Protein AF-A0A7W8JV17-F1 (afdb_monomer_lite)

Sequence (139 aa):
MLAFIELVRTSRPLTRAEVWFVRLPLSVFTGWITVAPIANIAFALRSSGVRDLGLAETTWAWAALMFAAATLIGVAMTRFSEGNAWYAGTVVWALIGIVVANVVREPNLTVAIAAGAAGLVALSPLAGTTMTRLTPAAK

Structure (mmCIF, N/CA/C/O backbone):
data_AF-A0A7W8JV17-F1
#
_entry.id   AF-A0A7W8JV17-F1
#
loop_
_atom_site.group_PDB
_atom_site.id
_atom_site.type_symbol
_atom_site.label_atom_id
_atom_site.label_alt_id
_atom_site.label_comp_id
_atom_site.label_asym_id
_atom_site.label_entity_id
_atom_site.label_seq_id
_atom_site.pdbx_PDB_ins_code
_atom_site.Cartn_x
_atom_site.Cartn_y
_atom_site.Cartn_z
_atom_site.occupancy
_atom_site.B_iso_or_equiv
_atom_site.auth_seq_id
_atom_site.auth_comp_id
_atom_site.auth_asym_id
_atom_site.auth_atom_id
_atom_site.pdbx_PDB_model_num
ATOM 1 N N . MET A 1 1 ? -12.059 8.325 0.965 1.00 64.75 1 MET A N 1
ATOM 2 C CA . MET A 1 1 ? -10.963 8.329 1.961 1.00 64.75 1 MET A CA 1
ATOM 3 C C . MET A 1 1 ? -11.422 8.825 3.333 1.00 64.75 1 MET A C 1
ATOM 5 O O . MET A 1 1 ? -11.155 8.134 4.302 1.00 64.75 1 MET A O 1
ATOM 9 N N . LEU A 1 2 ? -12.171 9.933 3.436 1.00 69.69 2 LEU A N 1
ATOM 10 C CA . LEU A 1 2 ? -12.694 10.432 4.724 1.00 69.69 2 LEU A CA 1
ATOM 11 C C . LEU A 1 2 ? -13.575 9.413 5.473 1.00 69.69 2 LEU A C 1
ATOM 13 O O . LEU A 1 2 ? -13.273 9.094 6.615 1.00 69.69 2 LEU A O 1
ATOM 17 N N . ALA A 1 3 ? -14.555 8.800 4.800 1.00 73.81 3 ALA A N 1
ATOM 18 C CA . ALA A 1 3 ? -15.408 7.766 5.405 1.00 73.81 3 ALA A CA 1
ATOM 19 C C . ALA A 1 3 ? -14.625 6.532 5.908 1.00 73.81 3 ALA A C 1
ATOM 21 O O . ALA A 1 3 ? -14.981 5.916 6.907 1.00 73.81 3 ALA A O 1
ATOM 22 N N . PHE A 1 4 ? -13.526 6.176 5.233 1.00 77.81 4 PHE A N 1
ATOM 23 C CA . PHE A 1 4 ? -12.642 5.099 5.685 1.00 77.81 4 PHE A CA 1
ATOM 24 C C . PHE A 1 4 ? -11.891 5.495 6.960 1.00 77.81 4 PHE A C 1
ATOM 26 O O . PHE A 1 4 ? -11.800 4.697 7.888 1.00 77.81 4 PHE A O 1
ATOM 33 N N . ILE A 1 5 ? -11.393 6.732 7.027 1.00 74.25 5 ILE A N 1
ATOM 34 C CA . ILE A 1 5 ? -10.710 7.254 8.214 1.00 74.25 5 ILE A CA 1
ATOM 35 C C . ILE A 1 5 ? -11.678 7.313 9.402 1.00 74.25 5 ILE A C 1
ATOM 37 O O . ILE A 1 5 ? -11.304 6.878 10.486 1.00 74.25 5 ILE A O 1
ATOM 41 N N . GLU A 1 6 ? -12.921 7.761 9.208 1.00 79.31 6 GLU A N 1
ATOM 42 C CA . GLU A 1 6 ? -13.950 7.739 10.260 1.00 79.31 6 GLU A CA 1
ATOM 43 C C . GLU A 1 6 ? -14.258 6.325 10.753 1.00 79.31 6 GLU A C 1
ATOM 45 O O . GLU A 1 6 ? -14.312 6.096 11.960 1.00 79.31 6 GLU A O 1
ATOM 50 N N . LEU A 1 7 ? -14.405 5.357 9.841 1.00 79.00 7 LEU A N 1
ATOM 51 C CA . LEU A 1 7 ? -14.635 3.962 10.220 1.00 79.00 7 LEU A CA 1
ATOM 52 C C . LEU A 1 7 ? -13.456 3.397 11.022 1.00 79.00 7 LEU A C 1
ATOM 54 O O . LEU A 1 7 ? -13.647 2.658 11.984 1.00 79.00 7 LEU A O 1
ATOM 58 N N . VAL A 1 8 ? -12.226 3.715 10.616 1.00 76.19 8 VAL A N 1
ATOM 59 C CA . VAL A 1 8 ? -11.017 3.189 11.259 1.00 76.19 8 VAL A CA 1
ATOM 60 C C . VAL A 1 8 ? -10.756 3.843 12.614 1.00 76.19 8 VAL A C 1
ATOM 62 O O . VAL A 1 8 ? -10.295 3.147 13.514 1.00 76.19 8 VAL A O 1
ATOM 65 N N . ARG A 1 9 ? -11.077 5.131 12.763 1.00 77.81 9 ARG A N 1
ATOM 66 C CA . ARG A 1 9 ? -10.897 5.909 14.000 1.00 77.81 9 ARG A CA 1
ATOM 67 C C . ARG A 1 9 ? -12.121 5.898 14.912 1.00 77.81 9 ARG A C 1
ATOM 69 O O . ARG A 1 9 ? -12.171 6.651 15.881 1.00 77.81 9 ARG A O 1
ATOM 76 N N . THR A 1 10 ? -13.139 5.097 14.597 1.00 79.00 10 THR A N 1
ATOM 77 C CA . THR A 1 10 ? -14.343 5.052 15.422 1.00 79.00 10 THR A CA 1
ATOM 78 C C . THR A 1 10 ? -14.010 4.514 16.816 1.00 79.00 10 THR A C 1
ATOM 80 O O . THR A 1 10 ? -13.436 3.436 16.964 1.00 79.00 10 THR A O 1
ATOM 83 N N . SER A 1 11 ? -14.391 5.259 17.857 1.00 72.38 11 SER A N 1
ATOM 84 C CA . SER A 1 11 ? -14.219 4.841 19.259 1.00 72.38 11 SER A CA 1
ATOM 85 C C . SER A 1 11 ? -15.259 3.804 19.699 1.00 72.38 11 SER A C 1
ATOM 87 O O . SER A 1 11 ? -15.188 3.270 20.805 1.00 72.38 11 SER A O 1
ATOM 89 N N . ARG A 1 12 ? -16.251 3.525 18.843 1.00 85.50 12 ARG A N 1
ATOM 90 C CA . ARG A 1 12 ? -17.274 2.503 19.065 1.00 85.50 12 ARG A CA 1
ATOM 91 C C . ARG A 1 12 ? -16.646 1.106 18.955 1.00 85.50 12 ARG A C 1
ATOM 93 O O . ARG A 1 12 ? -15.968 0.825 17.966 1.00 85.50 12 ARG A O 1
ATOM 100 N N . PRO A 1 13 ? -16.940 0.181 19.886 1.00 80.94 13 PRO A N 1
ATOM 101 C CA . PRO A 1 13 ? -16.577 -1.217 19.705 1.00 80.94 13 PRO A CA 1
ATOM 102 C C . PRO A 1 13 ? -17.344 -1.806 18.513 1.00 80.94 13 PRO A C 1
ATOM 104 O O . PRO A 1 13 ? -18.573 -1.765 18.468 1.00 80.94 13 PRO A O 1
ATOM 107 N N . LEU A 1 14 ? -16.606 -2.347 17.542 1.00 85.00 14 LEU A N 1
ATOM 108 C CA . LEU A 1 14 ? -17.171 -3.023 16.376 1.00 85.00 14 LEU A CA 1
ATOM 109 C C . LEU A 1 14 ? -17.485 -4.486 16.703 1.00 85.00 14 LEU A C 1
ATOM 111 O O . LEU A 1 14 ? -16.692 -5.190 17.331 1.00 85.00 14 LEU A O 1
ATOM 115 N N . THR A 1 15 ? -18.622 -4.965 16.217 1.00 91.75 15 THR A N 1
ATOM 116 C CA . THR A 1 15 ? -18.974 -6.386 16.230 1.00 91.75 15 THR A CA 1
ATOM 117 C C . THR A 1 15 ? -18.083 -7.178 15.269 1.00 91.75 15 THR A C 1
ATOM 119 O O . THR A 1 15 ? -17.525 -6.641 14.309 1.00 91.75 15 THR A O 1
ATOM 122 N N . ARG A 1 16 ? -17.974 -8.500 15.475 1.00 90.12 16 ARG A N 1
ATOM 123 C CA . ARG A 1 16 ? -17.222 -9.378 14.557 1.00 90.12 16 ARG A CA 1
ATOM 124 C C . ARG A 1 16 ? -17.738 -9.284 13.118 1.00 90.12 16 ARG A C 1
ATOM 126 O O . ARG A 1 16 ? -16.933 -9.283 12.193 1.00 90.12 16 ARG A O 1
ATOM 133 N N . ALA A 1 17 ? -19.054 -9.176 12.940 1.00 93.31 17 ALA A N 1
ATOM 134 C CA . ALA A 1 17 ? -19.662 -9.019 11.625 1.00 93.31 17 ALA A CA 1
ATOM 135 C C . ALA A 1 17 ? -19.223 -7.706 10.956 1.00 93.31 17 ALA A C 1
ATOM 137 O O . ALA A 1 17 ? -18.770 -7.730 9.817 1.00 93.31 17 ALA A O 1
ATOM 138 N N . GLU A 1 18 ? -19.255 -6.576 11.668 1.00 90.00 18 GLU A N 1
ATOM 139 C CA . GLU A 1 18 ? -18.788 -5.290 11.127 1.00 90.00 18 GLU A CA 1
ATOM 140 C C . GLU A 1 18 ? -17.296 -5.319 10.767 1.00 90.00 18 GLU A C 1
ATOM 142 O O . GLU A 1 18 ? -16.888 -4.760 9.749 1.00 90.00 18 GLU A O 1
ATOM 147 N N . VAL A 1 19 ? -16.463 -6.009 11.552 1.00 89.00 19 VAL A N 1
ATOM 148 C CA . VAL A 1 19 ? -15.038 -6.161 11.225 1.00 89.00 19 VAL A CA 1
ATOM 149 C C . VAL A 1 19 ? -14.848 -6.918 9.907 1.00 89.00 19 VAL A C 1
ATOM 151 O O . VAL A 1 19 ? -14.113 -6.442 9.042 1.00 89.00 19 VAL A O 1
ATOM 154 N N . TRP A 1 20 ? -15.514 -8.062 9.736 1.00 91.00 20 TRP A N 1
ATOM 155 C CA . TRP A 1 20 ? -15.327 -8.929 8.567 1.00 91.00 20 TRP A CA 1
ATOM 156 C C . TRP A 1 20 ? -16.041 -8.448 7.305 1.00 91.00 20 TRP A C 1
ATOM 158 O O . TRP A 1 20 ? -15.507 -8.626 6.216 1.00 91.00 20 TRP A O 1
ATOM 168 N N . PHE A 1 21 ? -17.217 -7.833 7.432 1.00 93.25 21 PHE A N 1
ATOM 169 C CA . PHE A 1 21 ? -18.045 -7.449 6.285 1.00 93.25 21 PHE A CA 1
ATOM 170 C C . PHE A 1 21 ? -17.969 -5.964 5.931 1.00 93.25 21 PHE A C 1
ATOM 172 O O . PHE A 1 21 ? -18.354 -5.590 4.828 1.00 93.25 21 PHE A O 1
ATOM 179 N N . VAL A 1 22 ? -17.452 -5.114 6.824 1.00 89.81 22 VAL A N 1
ATOM 180 C CA . VAL A 1 22 ? -17.339 -3.669 6.570 1.00 89.81 22 VAL A CA 1
ATOM 181 C C . VAL A 1 22 ? -15.885 -3.228 6.630 1.00 89.81 22 VAL A C 1
ATOM 183 O O . VAL A 1 22 ? -15.331 -2.782 5.625 1.00 89.81 22 VAL A O 1
ATOM 186 N N . ARG A 1 23 ? -15.228 -3.385 7.786 1.00 87.75 23 ARG A N 1
ATOM 187 C CA . ARG A 1 23 ? -13.877 -2.846 7.989 1.00 87.75 23 ARG A CA 1
ATOM 188 C C . ARG A 1 23 ? -12.857 -3.509 7.080 1.00 87.75 23 ARG A C 1
ATOM 190 O O . ARG A 1 23 ? -12.095 -2.794 6.433 1.00 87.75 23 ARG A O 1
ATOM 197 N N . LEU A 1 24 ? -12.819 -4.837 7.025 1.00 90.88 24 LEU A N 1
ATOM 198 C CA . LEU A 1 24 ? -11.837 -5.554 6.215 1.00 90.88 24 LEU A CA 1
ATOM 199 C C . LEU A 1 24 ? -12.021 -5.268 4.716 1.00 90.88 24 LEU A C 1
ATOM 201 O O . LEU A 1 24 ? -11.055 -4.788 4.119 1.00 90.88 24 LEU A O 1
ATOM 205 N N . PRO A 1 25 ? -13.211 -5.449 4.104 1.00 91.75 25 PRO A N 1
ATOM 206 C CA . PRO A 1 25 ? -13.393 -5.190 2.679 1.00 91.75 25 PRO A CA 1
ATOM 207 C C . PRO A 1 25 ? -13.084 -3.742 2.312 1.00 91.75 25 PRO A C 1
ATOM 209 O O . PRO A 1 25 ? -12.408 -3.494 1.317 1.00 91.75 25 PRO A O 1
ATOM 212 N N . LEU A 1 26 ? -13.488 -2.781 3.150 1.00 90.62 26 LEU A N 1
ATOM 213 C CA . LEU A 1 26 ? -13.191 -1.372 2.911 1.00 90.62 26 LEU A CA 1
ATOM 214 C C . LEU A 1 26 ? -11.693 -1.063 3.047 1.00 90.62 26 LEU A C 1
ATOM 216 O O . LEU A 1 26 ? -11.170 -0.257 2.282 1.00 90.62 26 LEU A O 1
ATOM 220 N N . SER A 1 27 ? -10.990 -1.708 3.983 1.00 90.88 27 SER A N 1
ATOM 221 C CA . SER A 1 27 ? -9.534 -1.560 4.144 1.00 90.88 27 SER A CA 1
ATOM 222 C C . SER A 1 27 ? -8.775 -2.094 2.939 1.00 90.88 27 SER A C 1
ATOM 224 O O . SER A 1 27 ? -7.870 -1.423 2.448 1.00 90.88 27 SER A O 1
ATOM 226 N N . VAL A 1 28 ? -9.173 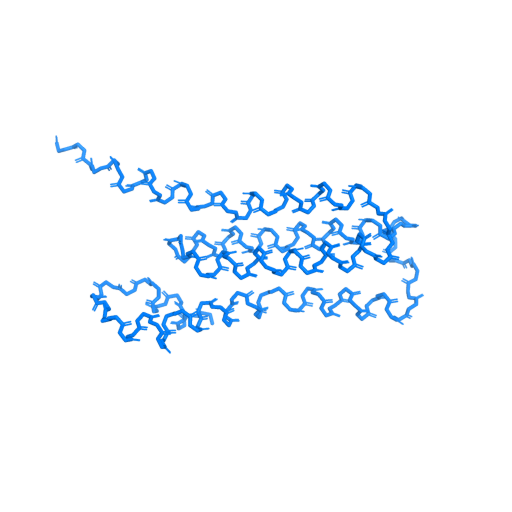-3.269 2.445 1.00 91.81 28 VAL A N 1
ATOM 227 C CA . VAL A 1 28 ? -8.585 -3.882 1.250 1.00 91.81 28 VAL A CA 1
ATOM 228 C C . VAL A 1 28 ? -8.890 -3.040 0.018 1.00 91.81 28 VAL A C 1
ATOM 230 O O . VAL A 1 28 ? -7.983 -2.678 -0.722 1.00 91.81 28 VAL A O 1
ATOM 233 N N . PHE A 1 29 ? -10.146 -2.637 -0.174 1.00 91.25 29 PHE A N 1
ATOM 234 C CA . PHE A 1 29 ? -10.523 -1.780 -1.293 1.00 91.25 29 PHE A CA 1
ATOM 235 C C . PHE A 1 29 ? -9.750 -0.460 -1.271 1.00 91.25 29 PHE A C 1
ATOM 237 O O . PHE A 1 29 ? -9.172 -0.073 -2.283 1.00 91.25 29 PHE A O 1
ATOM 244 N N . THR A 1 30 ? -9.671 0.191 -0.105 1.00 89.00 30 THR A N 1
ATOM 245 C CA . THR A 1 30 ? -8.938 1.452 0.050 1.00 89.00 30 THR A CA 1
ATOM 246 C C . THR A 1 30 ? -7.451 1.270 -0.237 1.00 89.00 30 THR A C 1
ATOM 248 O O . THR A 1 30 ? -6.881 2.114 -0.913 1.00 89.00 30 THR A O 1
ATOM 251 N N . GLY A 1 31 ? -6.832 0.175 0.222 1.00 88.38 31 GLY A N 1
ATOM 252 C CA . GLY A 1 31 ? -5.434 -0.145 -0.088 1.00 88.38 31 GLY A CA 1
ATOM 253 C C . GLY A 1 31 ? -5.188 -0.409 -1.572 1.00 88.38 31 GLY A C 1
ATOM 254 O O . GLY A 1 31 ? -4.169 0.010 -2.117 1.00 88.38 31 GLY A O 1
ATOM 255 N N . TRP A 1 32 ? -6.129 -1.063 -2.251 1.00 90.19 32 TRP A N 1
ATOM 256 C CA . TRP A 1 32 ? -6.002 -1.344 -3.676 1.00 90.19 32 TRP A CA 1
ATOM 257 C C . TRP A 1 32 ? -6.127 -0.081 -4.528 1.00 90.19 32 TRP A C 1
ATOM 259 O O . TRP A 1 32 ? -5.293 0.148 -5.402 1.00 90.19 32 TRP A O 1
ATOM 269 N N . ILE A 1 33 ? -7.113 0.780 -4.254 1.00 89.50 33 ILE A N 1
ATOM 270 C CA . ILE A 1 33 ? -7.303 2.022 -5.021 1.00 89.50 33 ILE A CA 1
ATOM 271 C C . ILE A 1 33 ? -6.162 3.032 -4.827 1.00 89.50 33 ILE A C 1
ATOM 273 O O . ILE A 1 33 ? -6.039 3.942 -5.641 1.00 89.50 33 ILE A O 1
ATOM 277 N N . THR A 1 34 ? -5.312 2.892 -3.801 1.00 86.69 34 THR A N 1
ATOM 278 C CA . THR A 1 34 ? -4.081 3.691 -3.670 1.00 86.69 34 THR A CA 1
ATOM 279 C C . THR A 1 34 ? -2.964 3.202 -4.584 1.00 86.69 34 THR A C 1
ATOM 281 O O . THR A 1 34 ? -2.228 4.023 -5.127 1.00 86.69 34 THR A O 1
ATOM 284 N N . VAL A 1 35 ? -2.818 1.886 -4.772 1.00 86.19 35 VAL A N 1
ATOM 285 C CA . VAL A 1 35 ? -1.705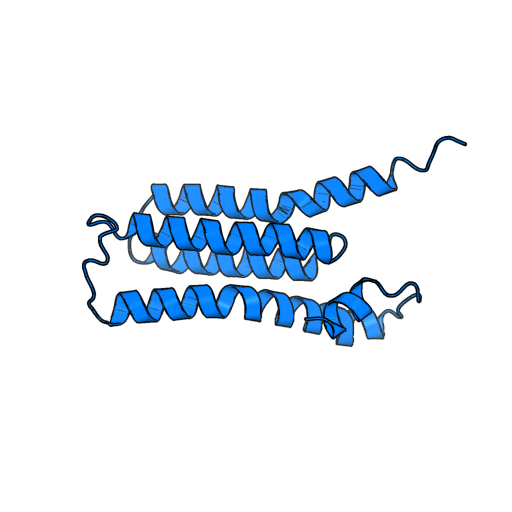 1.317 -5.555 1.00 86.19 35 VAL A CA 1
ATOM 286 C C . VAL A 1 35 ? -2.073 1.106 -7.027 1.00 86.19 35 VAL A C 1
ATOM 288 O O . VAL A 1 35 ? -1.220 1.247 -7.902 1.00 86.19 35 VAL A O 1
ATOM 291 N N . ALA A 1 36 ? -3.342 0.835 -7.338 1.00 88.69 36 ALA A N 1
ATOM 292 C CA . ALA A 1 36 ? -3.802 0.595 -8.705 1.00 88.69 36 ALA A CA 1
ATOM 293 C C . ALA A 1 36 ? -3.516 1.759 -9.678 1.00 88.69 36 ALA A C 1
ATOM 295 O O . ALA A 1 36 ? -3.052 1.480 -10.783 1.00 88.69 36 ALA A O 1
ATOM 296 N N . PRO A 1 37 ? -3.698 3.049 -9.320 1.00 88.50 37 PRO A N 1
ATOM 297 C CA . PRO A 1 37 ? -3.340 4.157 -10.206 1.00 88.50 37 PRO A CA 1
ATOM 298 C C . PRO A 1 37 ? -1.850 4.172 -10.554 1.00 88.50 37 PRO A C 1
ATOM 300 O O . PRO A 1 37 ? -1.500 4.385 -11.709 1.00 88.50 37 PRO A O 1
ATOM 303 N N . ILE A 1 38 ? -0.984 3.883 -9.577 1.00 83.12 38 ILE A N 1
ATOM 304 C CA . ILE A 1 38 ? 0.474 3.812 -9.751 1.00 83.12 38 ILE A CA 1
ATOM 305 C C . ILE A 1 38 ? 0.814 2.718 -10.770 1.00 83.12 38 ILE A C 1
ATOM 307 O O . ILE A 1 38 ? 1.487 2.978 -11.765 1.00 83.12 38 ILE A O 1
ATOM 311 N N . ALA A 1 39 ? 0.277 1.511 -10.570 1.00 80.00 39 ALA A N 1
ATOM 312 C CA . ALA A 1 39 ? 0.496 0.382 -11.471 1.00 80.00 39 ALA A CA 1
ATOM 313 C C . ALA A 1 39 ? -0.065 0.634 -12.883 1.00 80.00 39 ALA A C 1
ATOM 315 O O . ALA A 1 39 ? 0.594 0.319 -13.874 1.00 80.00 39 ALA A O 1
ATOM 316 N N . ASN A 1 40 ? -1.254 1.234 -12.988 1.00 86.12 40 ASN A N 1
ATOM 317 C CA . ASN A 1 40 ? -1.895 1.528 -14.269 1.00 86.12 40 ASN A CA 1
ATOM 318 C C . ASN A 1 40 ? -1.149 2.614 -15.051 1.00 86.12 40 ASN A C 1
ATOM 320 O O . ASN A 1 40 ? -0.961 2.463 -16.255 1.00 86.12 40 ASN A O 1
ATOM 324 N N . ILE A 1 41 ? -0.688 3.676 -14.382 1.00 82.00 41 ILE A N 1
ATOM 325 C CA . ILE A 1 41 ? 0.151 4.709 -15.003 1.00 82.00 41 ILE A CA 1
ATOM 326 C C . ILE A 1 41 ? 1.462 4.085 -15.490 1.00 82.00 41 ILE A C 1
ATOM 328 O O . ILE A 1 41 ? 1.852 4.314 -16.632 1.00 82.00 41 ILE A O 1
ATOM 332 N N . ALA A 1 42 ? 2.106 3.242 -14.676 1.00 75.69 42 ALA A N 1
ATOM 333 C CA . ALA A 1 42 ? 3.329 2.543 -15.072 1.00 75.69 42 ALA A CA 1
ATOM 334 C C . ALA A 1 42 ? 3.120 1.666 -16.313 1.00 75.69 42 ALA A C 1
ATOM 336 O O . ALA A 1 42 ? 3.916 1.702 -17.252 1.00 75.69 42 ALA A O 1
ATOM 337 N N . PHE A 1 43 ? 2.033 0.893 -16.330 1.00 76.75 43 PHE A N 1
ATOM 338 C CA . PHE A 1 43 ? 1.686 0.050 -17.466 1.00 76.75 43 PHE A CA 1
ATOM 339 C C . PHE A 1 43 ? 1.409 0.884 -18.721 1.00 76.75 43 PHE A C 1
ATOM 341 O O . PHE A 1 43 ? 1.953 0.579 -19.782 1.00 76.75 43 PHE A O 1
ATOM 348 N N . ALA A 1 44 ? 0.628 1.961 -18.594 1.00 80.81 44 ALA A N 1
ATOM 349 C CA . ALA A 1 44 ? 0.317 2.868 -19.693 1.00 80.81 44 ALA A CA 1
ATOM 350 C C . ALA A 1 44 ? 1.591 3.474 -20.298 1.00 80.81 44 ALA A C 1
ATOM 352 O O . ALA A 1 44 ? 1.771 3.407 -21.513 1.00 80.81 44 ALA A O 1
ATOM 353 N N . LEU A 1 45 ? 2.512 3.968 -19.463 1.00 72.44 45 LEU A N 1
ATOM 354 C CA . LEU A 1 45 ? 3.801 4.504 -19.912 1.00 72.44 45 LEU A CA 1
ATOM 355 C C . LEU A 1 45 ? 4.681 3.441 -20.583 1.00 72.44 45 LEU A C 1
ATOM 357 O O . LEU A 1 45 ? 5.271 3.710 -21.625 1.00 72.44 45 LEU A O 1
ATOM 361 N N . ARG A 1 46 ? 4.745 2.217 -20.040 1.00 70.38 46 ARG A N 1
ATOM 362 C CA . ARG A 1 46 ? 5.497 1.119 -20.676 1.00 70.38 46 ARG A CA 1
ATOM 363 C C . ARG A 1 46 ? 4.901 0.740 -22.034 1.00 70.38 46 ARG A C 1
ATOM 365 O O . ARG A 1 46 ? 5.638 0.386 -22.948 1.00 70.38 46 ARG A O 1
ATOM 372 N N . SER A 1 47 ? 3.576 0.801 -22.164 1.00 73.44 47 SER A N 1
ATOM 373 C CA . SER A 1 47 ? 2.857 0.429 -23.387 1.00 73.44 47 SER A CA 1
ATOM 374 C C . SER A 1 47 ? 2.866 1.507 -24.475 1.00 73.44 47 SER A C 1
ATOM 376 O O . SER A 1 47 ? 2.749 1.173 -25.649 1.00 73.44 47 SER A O 1
ATOM 378 N N . SER A 1 48 ? 3.033 2.784 -24.115 1.00 75.00 48 SER A N 1
ATOM 379 C CA . SER A 1 48 ? 3.007 3.902 -25.066 1.00 75.00 48 SER A CA 1
ATOM 380 C C . SER A 1 48 ? 4.299 4.060 -25.873 1.00 75.00 48 SER A C 1
ATOM 382 O O . SER A 1 48 ? 4.364 4.908 -26.759 1.00 75.00 48 SER A O 1
ATOM 384 N N . GLY A 1 49 ? 5.334 3.261 -25.586 1.00 64.25 49 GLY A N 1
ATOM 385 C CA . GLY A 1 49 ? 6.613 3.308 -26.300 1.00 64.25 49 GLY A CA 1
ATOM 386 C C . GLY A 1 49 ? 7.448 4.560 -26.012 1.00 64.25 49 GLY A C 1
ATOM 387 O O . GLY A 1 49 ? 8.462 4.777 -26.676 1.00 64.25 49 GLY A O 1
ATOM 388 N N . VAL A 1 50 ? 7.053 5.376 -25.025 1.00 61.84 50 VAL A N 1
ATOM 389 C CA . VAL A 1 50 ? 7.824 6.536 -24.560 1.00 61.84 50 VAL A CA 1
ATOM 390 C C . VAL A 1 50 ? 9.102 6.023 -23.894 1.00 61.84 50 VAL A C 1
ATOM 392 O O . VAL A 1 50 ? 9.087 5.597 -22.742 1.00 61.84 50 VAL A O 1
ATOM 395 N N . ARG A 1 51 ? 10.208 6.018 -24.648 1.00 56.03 51 ARG A N 1
ATOM 396 C CA . ARG A 1 51 ? 11.521 5.550 -24.172 1.00 56.03 51 ARG A CA 1
ATOM 397 C C . ARG A 1 51 ? 12.209 6.542 -23.233 1.00 56.03 51 ARG A C 1
ATOM 399 O O . ARG A 1 51 ? 12.976 6.096 -22.394 1.00 56.03 51 ARG A O 1
ATOM 406 N N . ASP A 1 52 ? 11.881 7.835 -23.307 1.00 57.88 52 ASP A N 1
ATOM 407 C CA . ASP A 1 52 ? 12.604 8.876 -22.572 1.00 57.88 52 ASP A CA 1
ATOM 408 C C . ASP A 1 52 ? 11.696 10.013 -22.088 1.00 57.88 52 ASP A C 1
ATOM 410 O O . ASP A 1 52 ? 11.244 10.858 -22.856 1.00 57.88 52 ASP A O 1
ATOM 414 N N . LEU A 1 53 ? 11.490 10.070 -20.770 1.00 60.31 53 LEU A N 1
ATOM 415 C CA . LEU A 1 53 ? 11.057 11.276 -20.046 1.00 60.31 53 LEU A CA 1
ATOM 416 C C . LEU A 1 53 ? 12.254 11.976 -19.368 1.00 60.31 53 LEU A C 1
ATOM 418 O O . LEU A 1 53 ? 12.087 12.681 -18.379 1.00 60.31 53 LEU A O 1
ATOM 422 N N . GLY A 1 54 ? 13.481 11.730 -19.844 1.00 54.47 54 GLY A N 1
ATOM 423 C CA . GLY A 1 54 ? 14.715 12.214 -19.206 1.00 54.47 54 GLY A CA 1
ATOM 424 C C . GLY A 1 54 ? 15.119 11.452 -17.933 1.00 54.47 54 GLY A C 1
ATOM 425 O O . GLY A 1 54 ? 16.117 11.792 -17.302 1.00 54.47 54 GLY A O 1
ATOM 426 N N . LEU A 1 55 ? 14.380 10.401 -17.561 1.00 53.66 55 LEU A N 1
ATOM 427 C CA . LEU A 1 55 ? 14.768 9.425 -16.540 1.00 53.66 55 LEU A CA 1
ATOM 428 C C . LEU A 1 55 ? 15.605 8.336 -17.224 1.00 53.66 55 LEU A C 1
ATOM 430 O O . LEU A 1 55 ? 15.061 7.345 -17.698 1.00 53.66 55 LEU A O 1
ATOM 434 N N . ALA A 1 56 ? 16.904 8.614 -17.339 1.00 45.28 56 ALA A N 1
ATOM 435 C CA . ALA A 1 56 ? 17.946 7.854 -18.033 1.00 45.28 56 ALA A CA 1
ATOM 436 C C . ALA A 1 56 ? 17.635 6.368 -18.313 1.00 45.28 56 ALA A C 1
ATOM 438 O O . ALA A 1 56 ? 17.628 5.563 -17.384 1.00 45.28 56 ALA A O 1
ATOM 439 N N . GLU A 1 57 ? 17.441 6.034 -19.596 1.00 50.41 57 GLU A N 1
ATOM 440 C CA . GLU A 1 57 ? 17.753 4.777 -20.316 1.00 50.41 57 GLU A CA 1
ATOM 441 C C . GLU A 1 57 ? 17.408 3.411 -19.690 1.00 50.41 57 GLU A C 1
ATOM 443 O O . GLU A 1 57 ? 17.738 2.367 -20.255 1.00 50.41 57 GLU A O 1
ATOM 448 N N . THR A 1 58 ? 16.741 3.347 -18.543 1.00 57.09 58 THR A N 1
ATOM 449 C CA . THR A 1 58 ? 16.733 2.125 -17.751 1.00 57.09 58 THR A CA 1
ATOM 450 C C . THR A 1 58 ? 15.385 1.832 -17.115 1.00 57.09 58 THR A C 1
ATOM 452 O O . THR A 1 58 ? 14.913 2.508 -16.202 1.00 57.09 58 THR A O 1
ATOM 455 N N . THR A 1 59 ? 14.787 0.723 -17.552 1.00 63.81 59 THR A N 1
ATOM 456 C CA . THR A 1 59 ? 13.553 0.126 -17.016 1.00 63.81 59 THR A CA 1
ATOM 457 C C . THR A 1 59 ? 13.543 0.038 -15.478 1.00 63.81 59 THR A C 1
ATOM 459 O O . THR A 1 59 ? 12.485 0.110 -14.854 1.00 63.81 59 THR A O 1
ATOM 462 N N . TRP A 1 60 ? 14.717 -0.057 -14.838 1.00 65.81 60 TRP A N 1
ATOM 463 C CA . TRP A 1 60 ? 14.846 -0.120 -13.381 1.00 65.81 60 TRP A CA 1
ATOM 464 C C . TRP A 1 60 ? 14.562 1.204 -12.655 1.00 65.81 60 TRP A C 1
ATOM 466 O O . TRP A 1 60 ? 14.053 1.155 -11.535 1.00 65.81 60 TRP A O 1
ATOM 476 N N . ALA A 1 61 ? 14.821 2.370 -13.259 1.00 68.31 61 ALA A N 1
ATOM 477 C CA . ALA A 1 61 ? 14.548 3.668 -12.630 1.00 68.31 61 ALA A CA 1
ATOM 478 C C . ALA A 1 61 ? 13.038 3.880 -12.428 1.00 68.31 61 ALA A C 1
ATOM 480 O O . ALA A 1 61 ? 12.591 4.341 -11.375 1.00 68.31 61 ALA A O 1
ATOM 481 N N . TRP A 1 62 ? 12.240 3.440 -13.403 1.00 70.25 62 TRP A N 1
ATOM 482 C CA . TRP A 1 62 ? 10.782 3.437 -13.308 1.00 70.25 62 TRP A CA 1
ATOM 483 C C . TRP A 1 62 ? 10.268 2.494 -12.226 1.00 70.25 62 TRP A C 1
ATOM 485 O O . TRP A 1 62 ? 9.436 2.894 -11.412 1.00 70.25 62 TRP A O 1
ATOM 495 N N . ALA A 1 63 ? 10.783 1.264 -12.164 1.00 71.69 63 ALA A N 1
ATOM 496 C CA . ALA A 1 63 ? 10.402 0.322 -11.116 1.00 71.69 63 ALA A CA 1
ATOM 497 C C . ALA A 1 63 ? 10.732 0.870 -9.714 1.00 71.69 63 ALA A C 1
ATOM 499 O O . ALA A 1 63 ? 9.893 0.811 -8.815 1.00 71.69 63 ALA A O 1
ATOM 500 N N . ALA A 1 64 ? 11.911 1.477 -9.543 1.00 73.81 64 ALA A N 1
ATOM 501 C CA . ALA A 1 64 ? 12.317 2.115 -8.293 1.00 73.81 64 ALA A CA 1
ATOM 502 C C . ALA A 1 64 ? 11.380 3.266 -7.885 1.00 73.81 64 ALA A C 1
ATOM 504 O O . ALA A 1 64 ? 10.979 3.338 -6.723 1.00 73.81 64 ALA A O 1
ATOM 505 N N . LEU A 1 65 ? 10.973 4.124 -8.829 1.00 77.06 65 LEU A N 1
ATOM 506 C CA . LEU A 1 65 ? 10.016 5.205 -8.568 1.00 77.06 65 LEU A CA 1
ATOM 507 C C . LEU A 1 65 ? 8.650 4.665 -8.119 1.00 77.06 65 LEU A C 1
ATOM 509 O O . LEU A 1 65 ? 8.053 5.193 -7.180 1.00 77.06 65 LEU A O 1
ATOM 513 N N . MET A 1 66 ? 8.166 3.594 -8.752 1.00 76.25 66 MET A N 1
ATOM 514 C CA . MET A 1 66 ? 6.899 2.953 -8.383 1.00 76.25 66 MET A CA 1
ATOM 515 C C . MET A 1 66 ? 6.956 2.334 -6.990 1.00 76.25 66 MET A C 1
ATOM 517 O O . MET A 1 66 ? 6.021 2.516 -6.209 1.00 76.25 66 MET A O 1
ATOM 521 N N . PHE A 1 67 ? 8.059 1.665 -6.643 1.00 79.75 67 PHE A N 1
ATOM 522 C CA . PHE A 1 67 ? 8.263 1.165 -5.285 1.00 79.75 67 PHE A CA 1
ATOM 523 C C . PHE A 1 67 ? 8.307 2.300 -4.269 1.00 79.75 67 PHE A C 1
ATOM 525 O O . PHE A 1 67 ? 7.606 2.233 -3.264 1.00 79.75 67 PHE A O 1
ATOM 532 N N . ALA A 1 68 ? 9.057 3.368 -4.547 1.00 81.19 68 ALA A N 1
ATOM 533 C CA . ALA A 1 68 ? 9.134 4.521 -3.660 1.00 81.19 68 ALA A CA 1
ATOM 534 C C . ALA A 1 68 ? 7.750 5.151 -3.427 1.00 81.19 68 ALA A C 1
ATOM 536 O O . ALA A 1 68 ? 7.365 5.379 -2.279 1.00 81.19 68 ALA A O 1
ATOM 537 N N . ALA A 1 69 ? 6.971 5.367 -4.492 1.00 83.31 69 ALA A N 1
ATOM 538 C CA . ALA A 1 69 ? 5.625 5.926 -4.400 1.00 83.31 69 ALA A CA 1
ATOM 539 C C . ALA A 1 69 ? 4.673 5.012 -3.608 1.00 83.31 69 ALA A C 1
ATOM 541 O O . ALA A 1 69 ? 4.023 5.466 -2.663 1.00 83.31 69 ALA A O 1
ATOM 542 N N . ALA A 1 70 ? 4.623 3.718 -3.945 1.00 82.81 70 ALA A N 1
ATOM 543 C CA . ALA A 1 70 ? 3.757 2.750 -3.276 1.00 82.81 70 ALA A CA 1
ATOM 544 C C . ALA A 1 70 ? 4.123 2.575 -1.793 1.00 82.81 70 ALA A C 1
ATOM 546 O O . ALA A 1 70 ? 3.235 2.551 -0.939 1.00 82.81 70 ALA A O 1
ATOM 547 N N . THR A 1 71 ? 5.415 2.521 -1.462 1.00 83.62 71 THR A N 1
ATOM 548 C CA . THR A 1 71 ? 5.888 2.434 -0.075 1.00 83.62 71 THR A CA 1
ATOM 549 C C . THR A 1 71 ? 5.574 3.696 0.709 1.00 83.62 71 THR A C 1
ATOM 551 O O . THR A 1 71 ? 5.056 3.588 1.818 1.00 83.62 71 THR A O 1
ATOM 554 N N . LEU A 1 72 ? 5.833 4.887 0.162 1.00 85.94 72 LEU A N 1
ATOM 555 C CA . LEU A 1 72 ? 5.582 6.144 0.870 1.00 85.94 72 LEU A CA 1
ATOM 556 C C . LEU A 1 72 ? 4.091 6.309 1.192 1.00 85.94 72 LEU A C 1
ATOM 558 O O . LEU A 1 72 ? 3.723 6.587 2.335 1.00 85.94 72 LEU A O 1
ATOM 562 N N . ILE A 1 73 ? 3.231 6.061 0.201 1.00 84.75 73 ILE A N 1
ATOM 563 C CA . ILE A 1 73 ? 1.774 6.105 0.363 1.00 84.75 73 ILE A CA 1
ATOM 564 C C . ILE A 1 73 ? 1.308 5.013 1.334 1.00 84.75 73 ILE A C 1
ATOM 566 O O . ILE A 1 73 ? 0.476 5.272 2.205 1.00 84.75 73 ILE A O 1
ATOM 570 N N . GLY A 1 74 ? 1.870 3.808 1.231 1.00 84.62 74 GLY A N 1
ATOM 571 C CA . GLY A 1 74 ? 1.582 2.688 2.120 1.00 84.62 74 GLY A CA 1
ATOM 572 C C . GLY A 1 74 ? 1.898 2.984 3.581 1.00 84.62 74 GLY A C 1
ATOM 573 O O . GLY A 1 74 ? 1.040 2.805 4.448 1.00 84.62 74 GLY A O 1
ATOM 574 N N . VAL A 1 75 ? 3.101 3.496 3.854 1.00 84.69 75 VAL A N 1
ATOM 575 C CA . VAL A 1 75 ? 3.546 3.897 5.194 1.00 84.69 75 VAL A CA 1
ATOM 576 C C . VAL A 1 75 ? 2.650 4.996 5.748 1.00 84.69 75 VAL A C 1
ATOM 578 O O . VAL A 1 75 ? 2.128 4.857 6.857 1.00 84.69 75 VAL A O 1
ATOM 581 N N . ALA A 1 76 ? 2.444 6.069 4.977 1.00 82.69 76 ALA A N 1
ATOM 582 C CA . ALA A 1 76 ? 1.638 7.205 5.402 1.00 82.69 76 ALA A CA 1
ATOM 583 C C . ALA A 1 76 ? 0.211 6.765 5.750 1.00 82.69 76 ALA A C 1
ATOM 585 O O . ALA A 1 76 ? -0.272 7.026 6.850 1.00 82.69 76 ALA A O 1
ATOM 586 N N . MET A 1 77 ? -0.451 6.024 4.861 1.00 80.31 77 MET A N 1
ATOM 587 C CA . MET A 1 77 ? -1.830 5.597 5.091 1.00 80.31 77 MET A CA 1
ATOM 588 C C . MET A 1 77 ? -1.967 4.565 6.205 1.00 80.31 77 MET A C 1
ATOM 590 O O . MET A 1 77 ? -2.935 4.627 6.960 1.00 80.31 77 MET A O 1
ATOM 594 N N . THR A 1 78 ? -0.995 3.667 6.382 1.00 84.50 78 THR A N 1
ATOM 595 C CA . THR A 1 78 ? -1.013 2.722 7.509 1.00 84.50 78 THR A CA 1
ATOM 596 C C . THR A 1 78 ? -0.886 3.462 8.844 1.00 84.50 78 THR A C 1
ATOM 598 O O . THR A 1 78 ? -1.601 3.132 9.791 1.00 84.50 78 THR A O 1
ATOM 601 N N . ARG A 1 79 ? -0.052 4.514 8.916 1.00 82.94 79 ARG A N 1
ATOM 602 C CA . ARG A 1 79 ? 0.028 5.412 10.086 1.00 82.94 79 ARG A CA 1
ATOM 603 C C . ARG A 1 79 ? -1.301 6.137 10.324 1.00 82.94 79 ARG A C 1
ATOM 605 O O . ARG A 1 79 ? -1.798 6.137 11.446 1.00 82.94 79 ARG A O 1
ATOM 612 N N . PHE A 1 80 ? -1.897 6.727 9.283 1.00 81.19 80 PHE A N 1
ATOM 613 C CA . PHE A 1 80 ? -3.164 7.463 9.407 1.00 81.19 80 PHE A CA 1
ATOM 614 C C . PHE A 1 80 ? -4.352 6.578 9.792 1.00 81.19 80 PHE A C 1
ATOM 616 O O . PHE A 1 80 ? -5.292 7.072 10.422 1.00 81.19 80 PHE A O 1
ATOM 623 N N . SER A 1 81 ? -4.267 5.291 9.452 1.00 79.38 81 SER A N 1
ATOM 624 C CA . SER A 1 81 ? -5.247 4.244 9.748 1.00 79.38 81 SER A CA 1
ATOM 625 C C . SER A 1 81 ? -4.951 3.490 11.052 1.00 79.38 81 SER A C 1
ATOM 627 O O . SER A 1 81 ? -5.379 2.347 11.197 1.00 79.38 81 SER A O 1
ATOM 629 N N . GLU A 1 82 ? -4.179 4.079 11.970 1.00 81.25 82 GLU A N 1
ATOM 630 C CA . GLU A 1 82 ? -3.868 3.514 13.295 1.00 81.25 82 GLU A CA 1
ATOM 631 C C . GLU A 1 82 ? -3.270 2.094 13.261 1.00 81.25 82 GLU A C 1
ATOM 633 O O . GLU A 1 82 ? -3.550 1.261 14.122 1.00 81.25 82 GLU A O 1
ATOM 638 N N . GLY A 1 83 ? -2.446 1.793 12.254 1.00 79.75 83 GLY A N 1
ATOM 639 C CA . GLY A 1 83 ? -1.835 0.469 12.121 1.00 79.75 83 GLY A CA 1
ATOM 640 C C . GLY A 1 83 ? -2.793 -0.593 11.577 1.00 79.75 83 GLY A C 1
ATOM 641 O O . GLY A 1 83 ? -2.682 -1.765 11.928 1.00 79.75 83 GLY A O 1
ATOM 642 N N . ASN A 1 84 ? -3.750 -0.212 10.725 1.00 85.19 84 ASN A N 1
ATOM 643 C CA . ASN A 1 84 ? -4.656 -1.156 10.069 1.00 85.19 84 ASN A CA 1
ATOM 644 C C . ASN A 1 84 ? -3.886 -2.189 9.220 1.00 85.19 84 ASN A C 1
ATOM 646 O O . ASN A 1 84 ? -3.470 -1.913 8.091 1.00 85.19 84 ASN A O 1
ATOM 650 N N . ALA A 1 85 ? -3.741 -3.401 9.761 1.00 86.88 85 ALA A N 1
ATOM 651 C CA . ALA A 1 85 ? -2.999 -4.490 9.137 1.00 86.88 85 ALA A CA 1
ATOM 652 C C . ALA A 1 85 ? -3.602 -4.957 7.800 1.00 86.88 85 ALA A C 1
ATOM 654 O O . ALA A 1 85 ? -2.857 -5.368 6.916 1.00 86.88 85 ALA A O 1
ATOM 655 N N . TRP A 1 86 ? -4.922 -4.853 7.610 1.00 90.69 86 TRP A N 1
ATOM 656 C CA . TRP A 1 86 ? -5.583 -5.244 6.357 1.00 90.69 86 TRP A CA 1
ATOM 657 C C . TRP A 1 86 ? -5.230 -4.292 5.212 1.00 90.69 86 TRP A C 1
ATOM 659 O O . TRP A 1 86 ? -4.966 -4.726 4.089 1.00 90.69 86 TRP A O 1
ATOM 669 N N . TYR A 1 87 ? -5.160 -2.993 5.513 1.00 88.62 87 TYR A N 1
ATOM 670 C CA . TYR A 1 87 ? -4.674 -1.991 4.568 1.00 88.62 87 TYR A CA 1
ATOM 671 C C . TYR A 1 87 ? -3.198 -2.243 4.224 1.00 88.62 87 TYR A C 1
ATOM 673 O O . TYR A 1 87 ? -2.849 -2.368 3.051 1.00 88.62 87 TYR A O 1
ATOM 681 N N . ALA A 1 88 ? -2.345 -2.390 5.245 1.00 86.81 88 ALA A N 1
ATOM 682 C CA . ALA A 1 88 ? -0.913 -2.629 5.058 1.00 86.81 88 ALA A CA 1
ATOM 683 C C . ALA A 1 88 ? -0.644 -3.908 4.246 1.00 86.81 88 ALA A C 1
ATOM 685 O O . ALA A 1 88 ? 0.144 -3.890 3.302 1.00 86.81 88 ALA A O 1
ATOM 686 N N . GLY A 1 89 ? -1.354 -4.996 4.557 1.00 88.88 89 GLY A N 1
ATOM 687 C CA . GLY A 1 89 ? -1.266 -6.260 3.828 1.00 88.88 89 GLY A CA 1
ATOM 688 C C . GLY A 1 89 ? -1.651 -6.123 2.356 1.00 88.88 89 GLY A C 1
ATOM 689 O O . GLY A 1 89 ? -1.005 -6.718 1.500 1.00 88.88 89 GLY A O 1
ATOM 690 N N . THR A 1 90 ? -2.634 -5.276 2.040 1.00 90.81 90 THR A N 1
ATOM 691 C CA . THR A 1 90 ? -3.021 -5.006 0.646 1.00 90.81 90 THR A CA 1
ATOM 692 C C . THR A 1 90 ? -1.921 -4.271 -0.119 1.00 90.81 90 THR A C 1
ATOM 694 O O . THR A 1 90 ? -1.637 -4.614 -1.265 1.00 90.81 90 THR A O 1
ATOM 697 N N . VAL A 1 91 ? -1.252 -3.301 0.514 1.00 86.94 91 VAL A N 1
ATOM 698 C CA . VAL A 1 91 ? -0.102 -2.612 -0.095 1.00 86.94 91 VAL A CA 1
ATOM 699 C C . VAL A 1 91 ? 1.047 -3.588 -0.337 1.00 86.94 91 VAL A C 1
ATOM 701 O O . VAL A 1 91 ? 1.622 -3.596 -1.423 1.00 86.94 91 VAL A O 1
ATOM 704 N N . VAL A 1 92 ? 1.358 -4.445 0.640 1.00 87.00 92 VAL A N 1
ATOM 705 C CA . VAL A 1 92 ? 2.388 -5.485 0.489 1.00 87.00 92 VAL A CA 1
ATOM 706 C C . VAL A 1 92 ? 2.036 -6.444 -0.645 1.00 87.00 92 VAL A C 1
ATOM 708 O O . VAL A 1 92 ? 2.889 -6.743 -1.475 1.00 87.00 92 VAL A O 1
ATOM 711 N N . TRP A 1 93 ? 0.780 -6.879 -0.736 1.00 90.19 93 TRP A N 1
ATOM 712 C CA . TRP A 1 93 ? 0.315 -7.724 -1.833 1.00 90.19 93 TRP A CA 1
ATOM 713 C C . TRP A 1 93 ? 0.496 -7.053 -3.204 1.00 90.19 93 TRP A C 1
ATOM 715 O O . TRP A 1 93 ? 0.984 -7.686 -4.141 1.00 90.19 93 TRP A O 1
ATOM 725 N N . ALA A 1 94 ? 0.198 -5.759 -3.319 1.00 85.38 94 ALA A N 1
ATOM 726 C CA . ALA A 1 94 ? 0.423 -5.018 -4.555 1.00 85.38 94 ALA A CA 1
ATOM 727 C C . ALA A 1 94 ? 1.921 -4.883 -4.898 1.00 85.38 94 ALA A C 1
ATOM 729 O O . ALA A 1 94 ? 2.305 -5.086 -6.050 1.00 85.38 94 ALA A O 1
ATOM 730 N N . LEU A 1 95 ? 2.782 -4.621 -3.904 1.00 82.56 95 LEU A N 1
ATOM 731 C CA . LEU A 1 95 ? 4.242 -4.610 -4.074 1.00 82.56 95 LEU A CA 1
ATOM 732 C C . LEU A 1 95 ? 4.760 -5.969 -4.571 1.00 82.56 95 LEU A C 1
ATOM 734 O O . LEU A 1 95 ? 5.575 -6.007 -5.491 1.00 82.56 95 LEU A O 1
ATOM 738 N N . ILE A 1 96 ? 4.241 -7.079 -4.034 1.00 84.75 96 ILE A N 1
ATOM 739 C CA . ILE A 1 96 ? 4.544 -8.436 -4.520 1.00 84.75 96 ILE A CA 1
ATOM 740 C C . ILE A 1 96 ? 4.132 -8.589 -5.989 1.00 84.75 96 ILE A C 1
ATOM 742 O O . ILE A 1 96 ? 4.902 -9.123 -6.783 1.00 84.75 96 ILE A O 1
ATOM 746 N N . GLY A 1 97 ? 2.960 -8.086 -6.385 1.00 80.56 97 GLY A N 1
ATOM 747 C CA . GLY A 1 97 ? 2.527 -8.090 -7.786 1.00 80.56 97 GLY A CA 1
ATOM 748 C C . GLY A 1 97 ? 3.518 -7.383 -8.718 1.00 80.56 97 GLY A C 1
ATOM 749 O O . GLY A 1 97 ? 3.854 -7.912 -9.779 1.00 80.56 97 GLY A O 1
ATOM 750 N N . ILE A 1 98 ? 4.054 -6.232 -8.295 1.00 75.62 98 ILE A N 1
ATOM 751 C CA . ILE A 1 98 ? 5.093 -5.503 -9.041 1.00 75.62 98 ILE A CA 1
ATOM 752 C C . ILE A 1 98 ? 6.379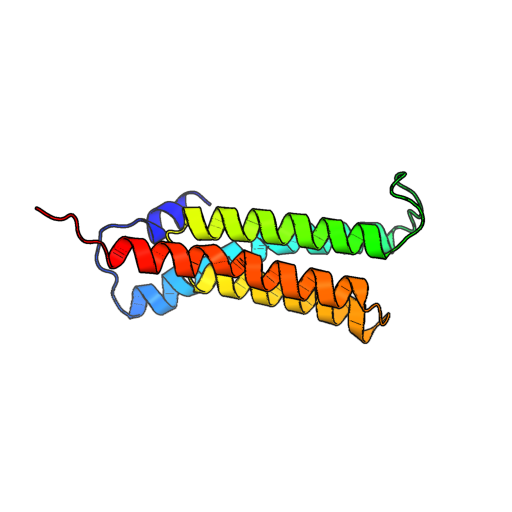 -6.338 -9.133 1.00 75.62 98 ILE A C 1
ATOM 754 O O . ILE A 1 98 ? 6.972 -6.420 -10.210 1.00 75.62 98 ILE A O 1
ATOM 758 N N . VAL A 1 99 ? 6.796 -7.005 -8.050 1.00 75.62 99 VAL A N 1
ATOM 759 C CA . VAL A 1 99 ? 7.954 -7.921 -8.067 1.00 75.62 99 VAL A CA 1
ATOM 760 C C . VAL A 1 99 ? 7.755 -9.031 -9.076 1.00 75.62 99 VAL A C 1
ATOM 762 O O . VAL A 1 99 ? 8.613 -9.232 -9.926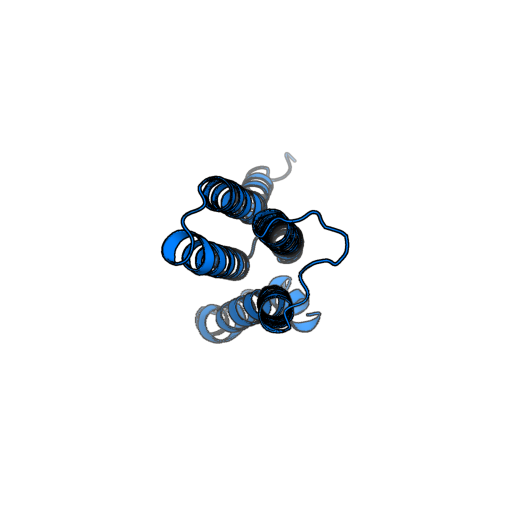 1.00 75.62 99 VAL A O 1
ATOM 765 N N . VAL A 1 100 ? 6.628 -9.734 -9.009 1.00 80.06 100 VAL A N 1
ATOM 766 C CA . VAL A 1 100 ? 6.337 -10.855 -9.905 1.00 80.06 100 VAL A CA 1
ATOM 767 C C . VAL A 1 100 ? 6.345 -10.387 -11.360 1.00 80.06 100 VAL A C 1
ATOM 769 O O . VAL A 1 100 ? 6.949 -11.039 -12.209 1.00 80.06 100 VAL A O 1
ATOM 772 N N . ALA A 1 101 ? 5.749 -9.228 -11.651 1.00 73.19 101 ALA A N 1
ATOM 773 C CA . ALA A 1 101 ? 5.705 -8.679 -13.001 1.00 73.19 101 ALA A CA 1
ATOM 774 C C . ALA A 1 101 ? 7.092 -8.347 -13.573 1.00 73.19 101 ALA A C 1
ATOM 776 O O . ALA A 1 101 ? 7.279 -8.475 -14.781 1.00 73.19 101 ALA A O 1
ATOM 777 N N . ASN A 1 102 ? 8.044 -7.942 -12.728 1.00 69.19 102 ASN A N 1
ATOM 778 C CA . ASN A 1 102 ? 9.375 -7.538 -13.173 1.00 69.19 102 ASN A CA 1
ATOM 779 C C . ASN A 1 102 ? 10.390 -8.684 -13.078 1.00 69.19 102 ASN A C 1
ATOM 781 O O . ASN A 1 102 ? 11.074 -8.944 -14.047 1.00 69.19 102 ASN A O 1
ATOM 785 N N . VAL A 1 103 ? 10.443 -9.444 -11.985 1.00 68.88 103 VAL A N 1
ATOM 786 C CA . VAL A 1 103 ? 11.436 -10.515 -11.778 1.00 68.88 103 VAL A CA 1
ATOM 787 C C . VAL A 1 103 ? 11.161 -11.750 -12.636 1.00 68.88 103 VAL A C 1
ATOM 789 O O . VAL A 1 103 ? 12.103 -12.371 -13.119 1.00 68.88 103 VAL A O 1
ATOM 792 N N . VAL A 1 104 ? 9.890 -12.118 -12.844 1.00 67.25 104 VAL A N 1
ATOM 793 C CA . VAL A 1 104 ? 9.546 -13.326 -13.619 1.00 67.25 104 VAL A CA 1
ATOM 794 C C . VAL A 1 104 ? 9.631 -13.073 -15.126 1.00 67.25 104 VAL A C 1
ATOM 796 O O . VAL A 1 104 ? 9.944 -13.988 -15.880 1.00 67.25 104 VAL A O 1
ATOM 799 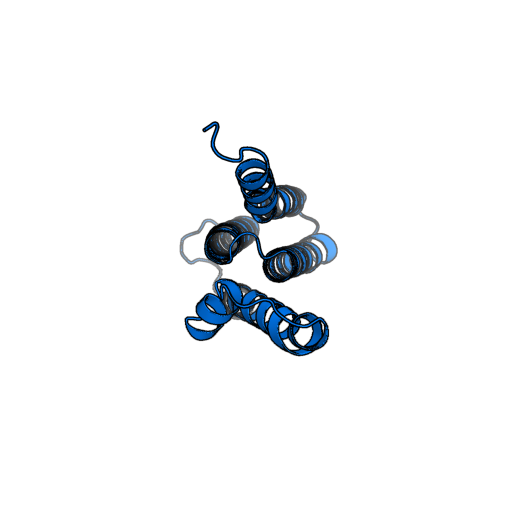N N . ARG A 1 105 ? 9.355 -11.842 -15.580 1.00 62.97 105 ARG A N 1
ATOM 800 C CA . ARG A 1 105 ? 9.358 -11.492 -17.012 1.00 62.97 105 ARG A CA 1
ATOM 801 C C . ARG A 1 105 ? 10.693 -10.916 -17.494 1.00 62.97 105 ARG A C 1
ATOM 803 O O . ARG A 1 105 ? 11.045 -11.144 -18.644 1.00 62.97 105 ARG A O 1
ATOM 810 N N . GLU A 1 106 ? 11.428 -10.212 -16.634 1.00 63.94 106 GLU A N 1
ATOM 811 C CA . GLU A 1 106 ? 12.747 -9.624 -16.912 1.00 63.94 106 GLU A CA 1
ATOM 812 C C . GLU A 1 106 ? 13.627 -9.708 -15.644 1.00 63.94 106 GLU A C 1
ATOM 814 O O . GLU A 1 106 ? 13.656 -8.764 -14.852 1.00 63.94 106 GLU A O 1
ATOM 819 N N . PRO A 1 107 ? 14.332 -10.827 -15.390 1.00 63.44 107 PRO A N 1
ATOM 820 C CA . PRO A 1 107 ? 15.028 -11.047 -14.123 1.00 63.44 107 PRO A CA 1
ATOM 821 C C . PRO A 1 107 ? 16.048 -9.939 -13.819 1.00 63.44 107 PRO A C 1
ATOM 823 O O . PRO A 1 107 ? 17.152 -9.903 -14.357 1.00 63.44 107 PRO A O 1
ATOM 826 N N . ASN A 1 108 ? 15.663 -9.030 -12.920 1.00 70.06 108 ASN A N 1
ATOM 827 C CA . ASN A 1 108 ? 16.467 -7.907 -12.458 1.00 70.06 108 ASN A CA 1
ATOM 828 C C . ASN A 1 108 ? 16.554 -7.941 -10.927 1.00 70.06 108 ASN A C 1
ATOM 830 O O . ASN A 1 108 ? 15.593 -7.640 -10.213 1.00 70.06 108 ASN A O 1
ATOM 834 N N . LEU A 1 109 ? 17.731 -8.316 -10.424 1.00 71.81 109 LEU A N 1
ATOM 835 C CA . LEU A 1 109 ? 17.977 -8.498 -8.994 1.00 71.81 109 LEU A CA 1
ATOM 836 C C . LEU A 1 109 ? 17.844 -7.187 -8.200 1.00 71.81 109 LEU A C 1
ATOM 838 O O . LEU A 1 109 ? 17.337 -7.196 -7.081 1.00 71.81 109 LEU A O 1
ATOM 842 N N . THR A 1 110 ? 18.239 -6.055 -8.785 1.00 73.56 110 THR A N 1
ATOM 843 C CA . THR A 1 110 ? 18.144 -4.731 -8.151 1.00 73.56 110 THR A CA 1
ATOM 844 C C . THR A 1 110 ? 16.692 -4.372 -7.848 1.00 73.56 110 THR A C 1
ATOM 846 O O . THR A 1 110 ? 16.370 -3.924 -6.748 1.00 73.56 110 THR A O 1
ATOM 849 N N . VAL A 1 111 ? 15.799 -4.635 -8.803 1.00 72.00 111 VAL A N 1
ATOM 850 C CA . VAL A 1 111 ? 14.353 -4.421 -8.660 1.00 72.00 111 VAL A CA 1
ATOM 851 C C . VAL A 1 111 ? 13.775 -5.342 -7.581 1.00 72.00 111 VAL A C 1
ATOM 853 O O . VAL A 1 111 ? 12.982 -4.891 -6.758 1.00 72.00 111 VAL A O 1
ATOM 856 N N . ALA A 1 112 ? 14.211 -6.604 -7.530 1.00 71.19 112 ALA A N 1
ATOM 857 C CA . ALA A 1 112 ? 13.774 -7.558 -6.509 1.00 71.19 112 ALA A CA 1
ATOM 858 C C . ALA A 1 112 ? 14.156 -7.112 -5.084 1.00 71.19 112 ALA A C 1
ATOM 860 O O . ALA A 1 112 ? 13.317 -7.121 -4.182 1.00 71.19 112 ALA A O 1
ATOM 861 N N . ILE A 1 113 ? 15.408 -6.683 -4.886 1.00 77.44 113 ILE A N 1
ATOM 862 C CA . ILE A 1 113 ? 15.915 -6.217 -3.586 1.00 77.44 113 ILE A CA 1
ATOM 863 C C . ILE A 1 113 ? 15.194 -4.937 -3.153 1.00 77.44 113 ILE A C 1
ATOM 865 O O . ILE A 1 113 ? 14.724 -4.851 -2.016 1.00 77.44 113 ILE A O 1
ATOM 869 N N . ALA A 1 114 ? 15.061 -3.963 -4.060 1.00 79.31 114 ALA A N 1
ATOM 870 C CA . ALA A 1 114 ? 14.355 -2.712 -3.790 1.00 79.31 114 ALA A CA 1
ATOM 871 C C . ALA A 1 114 ? 12.911 -2.963 -3.337 1.00 79.31 114 ALA A C 1
ATOM 873 O O . ALA A 1 114 ? 12.434 -2.337 -2.392 1.00 79.31 114 ALA A O 1
ATOM 874 N N . ALA A 1 115 ? 12.236 -3.928 -3.957 1.00 73.38 115 ALA A N 1
ATOM 875 C CA . ALA A 1 115 ? 10.877 -4.289 -3.599 1.00 73.38 115 ALA A CA 1
ATOM 876 C C . ALA A 1 115 ? 10.755 -4.978 -2.234 1.00 73.38 115 ALA A C 1
ATOM 878 O O . ALA A 1 115 ? 9.835 -4.685 -1.469 1.00 73.38 115 ALA A O 1
ATOM 879 N N . GLY A 1 116 ? 11.684 -5.885 -1.912 1.00 77.25 116 GLY A N 1
ATOM 880 C CA . GLY A 1 116 ? 11.739 -6.523 -0.598 1.00 77.25 116 GLY A CA 1
ATOM 881 C C . GLY A 1 116 ? 11.919 -5.487 0.512 1.00 77.25 116 GLY A C 1
ATOM 882 O O . GLY A 1 116 ? 11.166 -5.478 1.487 1.00 77.25 116 GLY A O 1
ATOM 883 N N . ALA A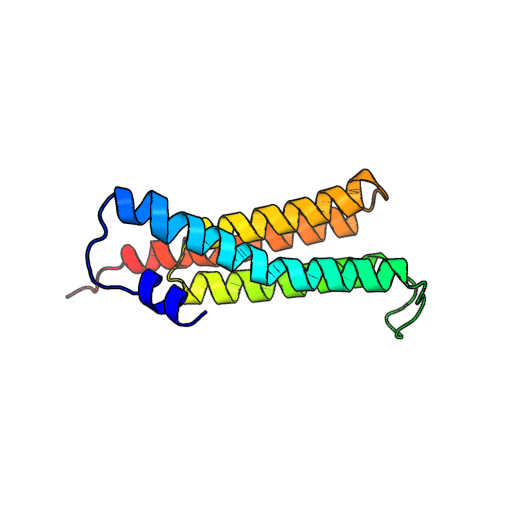 1 117 ? 12.848 -4.547 0.318 1.00 82.88 117 ALA A N 1
ATOM 884 C CA . ALA A 1 117 ? 13.053 -3.426 1.231 1.00 82.88 117 ALA A CA 1
ATOM 885 C C . ALA A 1 117 ? 11.796 -2.545 1.351 1.00 82.88 117 ALA A C 1
ATOM 887 O O . ALA A 1 117 ? 11.358 -2.230 2.457 1.00 82.88 117 ALA A O 1
ATOM 888 N N . ALA A 1 118 ? 11.166 -2.210 0.223 1.00 82.06 118 ALA A N 1
ATOM 889 C CA . ALA A 1 118 ? 9.914 -1.459 0.159 1.00 82.06 118 ALA A CA 1
ATOM 890 C C . ALA A 1 118 ? 8.773 -2.118 0.957 1.00 82.06 118 ALA A C 1
ATOM 892 O O . ALA A 1 118 ? 8.039 -1.419 1.662 1.00 82.06 118 ALA A O 1
ATOM 893 N N . GLY A 1 119 ? 8.641 -3.446 0.886 1.00 80.25 119 GLY A N 1
ATOM 894 C CA . GLY A 1 119 ? 7.654 -4.211 1.652 1.00 80.25 119 GLY A CA 1
ATOM 895 C C . GLY A 1 119 ? 7.912 -4.176 3.160 1.00 80.25 119 GLY A C 1
ATOM 896 O O . GLY A 1 119 ? 6.990 -3.929 3.937 1.00 80.25 119 GLY A O 1
ATOM 897 N N . LEU A 1 120 ? 9.169 -4.342 3.584 1.00 82.62 120 LEU A N 1
ATOM 898 C CA . LEU A 1 120 ? 9.551 -4.240 4.999 1.00 82.62 120 LEU A CA 1
ATOM 899 C C . LEU A 1 120 ? 9.274 -2.839 5.559 1.00 82.62 120 LEU A C 1
ATOM 901 O O . LEU A 1 120 ? 8.716 -2.695 6.649 1.00 82.62 120 LEU A O 1
ATOM 905 N N . VAL A 1 121 ? 9.604 -1.799 4.791 1.00 84.88 121 VAL A N 1
ATOM 906 C CA . VAL A 1 121 ? 9.344 -0.406 5.174 1.00 84.88 121 VAL A CA 1
ATOM 907 C C . VAL A 1 121 ? 7.842 -0.136 5.278 1.00 84.88 121 VAL A C 1
ATOM 909 O O . VAL A 1 121 ? 7.413 0.485 6.253 1.00 84.88 121 VAL A O 1
ATOM 912 N N . ALA A 1 122 ? 7.033 -0.649 4.345 1.00 82.38 122 ALA A N 1
ATOM 913 C CA . ALA A 1 122 ? 5.575 -0.510 4.378 1.00 82.38 122 ALA A CA 1
ATOM 914 C C . ALA A 1 122 ? 4.939 -1.114 5.645 1.00 82.38 122 ALA A C 1
ATOM 916 O O . ALA A 1 122 ? 3.925 -0.602 6.120 1.00 82.38 122 ALA A O 1
ATOM 917 N N . LEU A 1 123 ? 5.553 -2.149 6.228 1.00 84.38 123 LEU A N 1
ATOM 918 C CA . LEU A 1 123 ? 5.096 -2.793 7.465 1.00 84.38 123 LEU A CA 1
ATOM 919 C C . LEU A 1 123 ? 5.597 -2.110 8.747 1.00 84.38 123 LEU A C 1
ATOM 921 O O . LEU A 1 123 ? 5.014 -2.316 9.813 1.00 84.38 123 LEU A O 1
ATOM 925 N N . SER A 1 124 ? 6.623 -1.255 8.667 1.00 84.19 124 SER A N 1
ATOM 926 C CA . SER A 1 124 ? 7.198 -0.565 9.834 1.00 84.19 124 SER A CA 1
ATOM 927 C C . SER A 1 124 ? 6.190 0.192 10.724 1.00 84.19 124 SER A C 1
ATOM 929 O O . SER A 1 124 ? 6.380 0.199 11.946 1.00 84.19 124 SER A O 1
ATOM 931 N N . PRO A 1 125 ? 5.085 0.784 10.213 1.00 82.12 125 PRO A N 1
ATOM 932 C CA . PRO A 1 125 ? 4.096 1.436 11.069 1.00 82.12 125 PRO A CA 1
ATOM 933 C C . PRO A 1 125 ? 3.396 0.485 12.045 1.00 82.12 125 PRO A C 1
ATOM 935 O O . PRO A 1 125 ? 3.008 0.926 13.125 1.00 82.12 125 PRO A O 1
ATOM 938 N N . LEU A 1 126 ? 3.263 -0.802 11.704 1.00 81.69 126 LEU A N 1
ATOM 939 C CA . LEU A 1 126 ? 2.588 -1.791 12.551 1.00 81.69 126 LEU A CA 1
ATOM 940 C C . LEU A 1 126 ? 3.366 -2.036 13.857 1.00 81.69 126 LEU A C 1
ATOM 942 O O . LEU A 1 126 ? 2.778 -2.105 14.941 1.00 81.69 126 LEU A O 1
ATOM 946 N N . ALA A 1 127 ? 4.700 -2.076 13.777 1.00 74.00 127 ALA A N 1
ATOM 947 C CA . ALA A 1 127 ? 5.570 -2.208 14.946 1.00 74.00 127 ALA A CA 1
ATOM 948 C C . ALA A 1 127 ? 5.461 -0.986 15.879 1.00 74.00 127 ALA A C 1
ATOM 950 O O . ALA A 1 127 ? 5.294 -1.138 17.091 1.00 74.00 127 ALA A O 1
ATOM 951 N N . GLY A 1 128 ? 5.455 0.226 15.310 1.00 63.69 128 GLY A N 1
ATOM 952 C CA . GLY A 1 128 ? 5.331 1.475 16.070 1.00 63.69 128 GLY A CA 1
ATOM 953 C C . GLY A 1 128 ? 4.012 1.595 16.840 1.00 63.69 128 GLY A C 1
ATOM 954 O O . GLY A 1 128 ? 4.019 2.026 17.992 1.00 63.69 128 GLY A O 1
ATOM 955 N N . THR A 1 129 ? 2.895 1.151 16.250 1.00 59.78 129 THR A N 1
ATOM 956 C CA . THR A 1 129 ? 1.577 1.149 16.919 1.00 59.78 129 THR A CA 1
ATOM 957 C C . THR A 1 129 ? 1.460 0.132 18.053 1.00 59.78 129 THR A C 1
ATOM 959 O O . THR A 1 129 ? 0.692 0.335 18.991 1.00 59.78 129 THR A O 1
ATOM 962 N N . THR A 1 130 ? 2.234 -0.954 17.994 1.00 58.81 130 THR A N 1
ATOM 963 C CA . THR A 1 130 ? 2.266 -1.969 19.056 1.00 58.81 130 THR A CA 1
ATOM 964 C C . THR A 1 130 ? 3.029 -1.445 20.274 1.00 58.81 130 THR A C 1
ATOM 966 O O . THR A 1 130 ? 2.568 -1.598 21.402 1.00 58.81 130 THR A O 1
ATOM 969 N N . MET A 1 131 ? 4.144 -0.740 20.053 1.00 53.94 131 MET A N 1
ATOM 970 C CA . MET A 1 131 ? 4.943 -0.136 21.128 1.00 53.94 131 MET A CA 1
ATOM 971 C C . MET A 1 131 ? 4.190 0.965 21.886 1.00 53.94 131 MET A C 1
ATOM 973 O O . MET A 1 131 ? 4.251 0.997 23.110 1.00 53.94 131 MET A O 1
ATOM 977 N N . THR A 1 132 ? 3.414 1.813 21.200 1.00 56.62 132 THR A N 1
ATOM 978 C CA . THR A 1 132 ? 2.635 2.887 21.859 1.00 56.62 132 THR A CA 1
ATOM 979 C C . THR A 1 132 ? 1.505 2.361 22.747 1.00 56.62 132 THR A C 1
ATOM 981 O O . THR A 1 132 ? 1.077 3.057 23.660 1.00 56.62 132 THR A O 1
ATOM 984 N N . ARG A 1 133 ? 1.018 1.136 22.509 1.00 53.78 133 ARG A N 1
ATOM 985 C CA . ARG A 1 133 ? 0.011 0.484 23.364 1.00 53.78 133 ARG A CA 1
ATOM 986 C C . ARG A 1 133 ? 0.614 -0.173 24.612 1.00 53.78 133 ARG A C 1
ATOM 988 O O . ARG A 1 133 ? -0.121 -0.421 25.562 1.00 53.78 133 ARG A O 1
ATOM 995 N N . LEU A 1 134 ? 1.920 -0.461 24.608 1.00 53.72 134 LEU A N 1
ATOM 996 C CA . LEU A 1 134 ? 2.638 -1.128 25.704 1.00 53.72 134 LEU A CA 1
ATOM 997 C C . LEU A 1 134 ? 3.341 -0.160 26.662 1.00 53.72 134 LEU A C 1
ATOM 999 O O . LEU A 1 134 ? 3.776 -0.587 27.728 1.00 53.72 134 LEU A O 1
ATOM 1003 N N . THR A 1 135 ? 3.400 1.130 26.335 1.00 52.62 135 THR A N 1
ATOM 1004 C CA . THR A 1 135 ? 3.650 2.215 27.289 1.00 52.62 135 THR A CA 1
ATOM 1005 C C . THR A 1 135 ? 2.322 2.865 27.695 1.00 52.62 135 THR A C 1
ATOM 1007 O O . THR A 1 135 ? 2.025 3.981 27.262 1.00 52.62 135 THR A O 1
ATOM 1010 N N . PRO A 1 136 ? 1.472 2.213 28.517 1.00 48.56 136 PRO A N 1
ATOM 1011 C CA . PRO A 1 136 ? 0.440 2.956 29.217 1.00 48.56 136 PRO A CA 1
ATOM 1012 C C . PRO A 1 136 ? 1.154 3.997 30.080 1.00 48.56 136 PRO A C 1
ATOM 1014 O O . PRO A 1 136 ? 2.139 3.679 30.750 1.00 48.56 136 PRO A O 1
ATOM 1017 N N . ALA A 1 137 ? 0.695 5.246 29.988 1.00 52.88 137 ALA A N 1
ATOM 1018 C CA . ALA A 1 137 ? 1.233 6.371 30.735 1.00 52.88 137 ALA A CA 1
ATOM 1019 C C . ALA A 1 137 ? 1.509 5.951 32.184 1.00 52.88 137 ALA A C 1
ATOM 1021 O O . ALA A 1 137 ? 0.590 5.538 32.898 1.00 52.88 137 ALA A O 1
ATOM 1022 N N . ALA A 1 138 ? 2.780 6.019 32.587 1.00 49.53 138 ALA A N 1
ATOM 1023 C CA . ALA A 1 138 ? 3.132 5.999 33.994 1.00 49.53 138 ALA A CA 1
ATOM 1024 C C . ALA A 1 138 ? 2.331 7.133 34.649 1.00 49.53 138 ALA A C 1
ATOM 1026 O O . ALA A 1 138 ? 2.468 8.291 34.249 1.00 49.53 138 ALA A O 1
ATOM 1027 N N . LYS A 1 139 ? 1.404 6.756 35.533 1.00 43.72 139 LYS A N 1
ATOM 1028 C CA . LYS A 1 139 ? 0.688 7.696 36.395 1.00 43.72 139 LYS A CA 1
ATOM 1029 C C . LYS A 1 139 ? 1.655 8.338 37.374 1.00 43.72 139 LYS A C 1
ATOM 1031 O O . LYS A 1 139 ? 2.564 7.611 37.833 1.00 43.72 139 LYS A O 1
#

Secondary structure (DSSP, 8-state):
-HHHHHHHT--SPPPHHHIIIIIHHHHHHHHHHHHHHHHHHHHHHHHTT---SSSTT-HHHHHHHHHHHHHHHHHHHHHHTTT-HHHHHHHHHHHHHHHHHHHTTS--HHHHHHHHHHHHHHHHHHHHHHHHHH-----

Foldseek 3Di:
DVVLLCVLPPPDDDDPCCVVPPNLVVLLVVLCVQLVVLVVVLVVCVVVPCQDPPQPRDPLSSLLVSLVSLLVCLQVVCLSSLNPVSSLVNSLVSLVVSLCVPCVVPNDVVSNVSSVVSNVSSNVSNVVSVVVVVCDDDD

Radius of gyration: 17.56 Å; chains: 1; bounding box: 38×26×63 Å

pLDDT: mean 76.71, std 11.92, range [43.72, 93.31]

Organism: NCBI:txid662880